Protein AF-A0A520AB63-F1 (afdb_monomer_lite)

Secondary structure (DSSP, 8-state):
-------------------PPP-HHHHHHHHHHHHHHHHHHH-SGGG-TT-TTHHHHHHHHHHHHHHHTTT--SHHHHHHHHHHHHHTT--TT-----SSPPPP---------

Sequence (113 aa):
MNPSLLAIPAAVLLIGATNVPRDWAATLRMDAKAYHNQIADNHPGPYNKLDPGFARRNDAGLALALRRAATAGDYPGYLWAMRGYVASFNDGHVALDLDQPAPLPIRWPGFLT

Radius of gyration: 23.82 Å; chains: 1; bounding box: 90×32×43 Å

pLDDT: mean 87.65, std 16.08, range [39.66, 98.88]

Structure (mmCIF, N/CA/C/O backbone):
data_AF-A0A520AB63-F1
#
_entry.id   AF-A0A520AB63-F1
#
loop_
_atom_site.group_PDB
_atom_site.id
_atom_site.type_symbol
_atom_site.label_atom_id
_atom_site.label_alt_id
_atom_site.label_comp_id
_atom_site.label_asym_id
_atom_site.label_entity_id
_atom_site.label_seq_id
_atom_site.pdbx_PDB_ins_code
_atom_site.Cartn_x
_atom_site.Cartn_y
_atom_site.Cartn_z
_atom_site.occupancy
_atom_site.B_iso_or_equiv
_atom_site.auth_seq_id
_atom_site.auth_comp_id
_atom_site.auth_asym_id
_atom_site.auth_atom_id
_atom_site.pdbx_PDB_model_num
ATOM 1 N N . MET A 1 1 ? -75.582 -9.028 -0.989 1.00 39.66 1 MET A N 1
ATOM 2 C CA . MET A 1 1 ? -74.287 -9.740 -1.007 1.00 39.66 1 MET A CA 1
ATOM 3 C C . MET A 1 1 ? -73.253 -8.802 -0.402 1.00 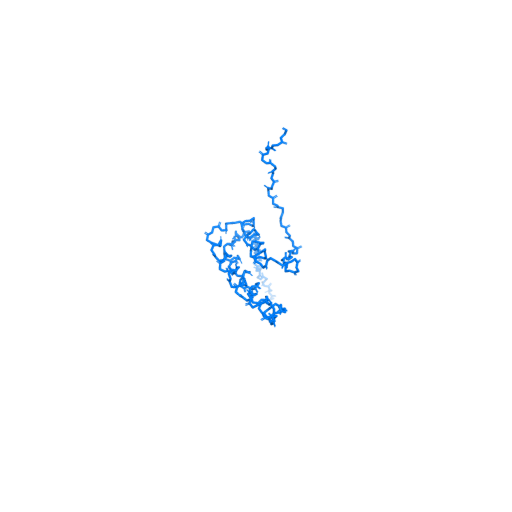39.66 1 MET A C 1
ATOM 5 O O . MET A 1 1 ? -73.038 -7.737 -0.959 1.00 39.66 1 MET A O 1
ATOM 9 N N . ASN A 1 2 ? -72.732 -9.136 0.781 1.00 43.19 2 ASN A N 1
ATOM 10 C CA . ASN A 1 2 ? -71.743 -8.343 1.521 1.00 43.19 2 ASN A CA 1
ATOM 11 C C . ASN A 1 2 ? -70.333 -8.714 1.037 1.00 43.19 2 ASN A C 1
ATOM 13 O O . ASN A 1 2 ? -70.015 -9.904 1.090 1.00 43.19 2 ASN A O 1
ATOM 17 N N . PRO A 1 3 ? -69.466 -7.773 0.627 1.00 53.44 3 PRO A N 1
ATOM 18 C CA . PRO A 1 3 ? -68.053 -8.067 0.505 1.00 53.44 3 PRO A CA 1
ATOM 19 C C . PRO A 1 3 ? -67.395 -7.815 1.866 1.00 53.44 3 PRO A C 1
ATOM 21 O O . PRO A 1 3 ? -67.250 -6.679 2.312 1.00 53.44 3 PRO A O 1
ATOM 24 N N . SER A 1 4 ? -67.024 -8.893 2.551 1.00 51.59 4 SER A N 1
ATOM 25 C CA . SER A 1 4 ? -66.140 -8.823 3.712 1.00 51.59 4 SER A CA 1
ATOM 26 C C . SER A 1 4 ? -64.747 -8.386 3.249 1.00 51.59 4 SER A C 1
ATOM 28 O O . SER A 1 4 ? -64.082 -9.109 2.510 1.00 51.59 4 SER A O 1
ATOM 30 N N . LEU A 1 5 ? -64.309 -7.199 3.671 1.00 50.66 5 LEU A N 1
ATOM 31 C CA . LEU A 1 5 ? -62.945 -6.712 3.476 1.00 50.66 5 LEU A CA 1
ATOM 32 C C . LEU A 1 5 ? -62.015 -7.411 4.478 1.00 50.66 5 LEU A C 1
ATOM 34 O O . LEU A 1 5 ? -62.083 -7.167 5.681 1.00 50.66 5 LEU A O 1
ATOM 38 N N . LEU A 1 6 ? -61.147 -8.290 3.978 1.00 52.72 6 LEU A N 1
ATOM 39 C CA . LEU A 1 6 ? -60.008 -8.824 4.722 1.00 52.72 6 LEU A CA 1
ATOM 40 C C . LEU A 1 6 ? -58.950 -7.722 4.849 1.00 52.72 6 LEU A C 1
ATOM 42 O O . LEU A 1 6 ? -58.295 -7.360 3.873 1.00 52.72 6 LEU A O 1
ATOM 46 N N . ALA A 1 7 ? -58.789 -7.182 6.055 1.00 53.72 7 ALA A N 1
ATOM 47 C CA . ALA A 1 7 ? -57.667 -6.319 6.394 1.00 53.72 7 ALA A CA 1
ATOM 48 C C . ALA A 1 7 ? -56.395 -7.174 6.521 1.00 53.72 7 ALA A C 1
ATOM 50 O O . ALA A 1 7 ? -56.278 -7.999 7.425 1.00 53.72 7 ALA A O 1
ATOM 51 N N . ILE A 1 8 ? -55.445 -6.982 5.607 1.00 57.09 8 ILE A N 1
ATOM 52 C CA . ILE A 1 8 ? -54.089 -7.528 5.720 1.00 57.09 8 ILE A CA 1
ATOM 53 C C . ILE A 1 8 ? -53.302 -6.578 6.634 1.00 57.09 8 ILE A C 1
ATOM 55 O O . ILE A 1 8 ? -53.213 -5.391 6.313 1.00 57.09 8 ILE A O 1
ATOM 59 N N . PRO A 1 9 ? -52.724 -7.033 7.760 1.00 55.50 9 PRO A N 1
ATOM 60 C CA . PRO A 1 9 ? -51.871 -6.173 8.560 1.00 55.50 9 PRO A CA 1
ATOM 61 C C . PRO A 1 9 ? -50.563 -5.945 7.795 1.00 55.50 9 PRO A C 1
ATOM 63 O O . PRO A 1 9 ? -49.833 -6.886 7.482 1.00 55.50 9 PRO A O 1
ATOM 66 N N . ALA A 1 10 ? -50.270 -4.686 7.475 1.00 55.91 10 ALA A N 1
ATOM 67 C CA . ALA A 1 10 ? -48.970 -4.291 6.959 1.00 55.91 10 ALA A CA 1
ATOM 68 C C . ALA A 1 10 ? -47.923 -4.492 8.065 1.00 55.91 10 ALA A C 1
ATOM 70 O O . ALA A 1 10 ? -47.835 -3.706 9.008 1.00 55.91 10 ALA A O 1
ATOM 71 N N . ALA A 1 11 ? -47.140 -5.566 7.967 1.00 57.62 11 ALA A N 1
ATOM 72 C CA . ALA A 1 11 ? -45.946 -5.739 8.778 1.00 57.62 11 ALA A CA 1
ATOM 73 C C . ALA A 1 11 ? -44.909 -4.699 8.331 1.00 57.62 11 ALA A C 1
ATOM 75 O O . ALA A 1 11 ? -44.335 -4.793 7.246 1.00 57.62 11 ALA A O 1
ATOM 76 N N . VAL A 1 12 ? -44.698 -3.678 9.157 1.00 59.75 12 VAL A N 1
ATOM 77 C CA . VAL A 1 12 ? -43.640 -2.689 8.952 1.00 59.75 12 VAL A CA 1
ATOM 78 C C . VAL A 1 12 ? -42.306 -3.378 9.239 1.00 59.75 12 VAL A C 1
ATOM 80 O O . VAL A 1 12 ? -41.949 -3.611 10.392 1.00 59.75 12 VAL A O 1
ATOM 83 N N . LEU A 1 13 ? -41.567 -3.734 8.188 1.00 57.00 13 LEU A N 1
ATOM 84 C CA . LEU A 1 13 ? -40.163 -4.124 8.298 1.00 57.00 13 LEU A CA 1
ATOM 85 C C . LEU A 1 13 ? -39.364 -2.875 8.690 1.00 57.00 13 LEU A C 1
ATOM 87 O O . LEU A 1 13 ? -39.019 -2.057 7.838 1.00 57.00 13 LEU A O 1
ATOM 91 N N . LEU A 1 14 ? -39.067 -2.716 9.983 1.00 55.84 14 LEU A N 1
ATOM 92 C CA . LEU A 1 14 ? -37.983 -1.834 10.409 1.00 55.84 14 LEU A CA 1
ATOM 93 C C . LEU A 1 14 ? -36.674 -2.438 9.892 1.00 55.84 14 LEU A C 1
ATOM 95 O O . LEU A 1 14 ? -36.060 -3.282 10.544 1.00 55.84 14 LEU A O 1
ATOM 99 N N . ILE A 1 15 ? -36.234 -1.993 8.717 1.00 58.44 15 ILE A N 1
ATOM 100 C CA . ILE A 1 15 ? -34.843 -2.143 8.296 1.00 58.44 15 ILE A CA 1
ATOM 101 C C . ILE A 1 15 ? -34.046 -1.149 9.144 1.00 58.44 15 ILE A C 1
ATOM 103 O O . ILE A 1 15 ? -33.741 -0.035 8.725 1.00 58.44 15 ILE A O 1
ATOM 107 N N . GLY A 1 16 ? -33.762 -1.524 10.390 1.00 51.88 16 GLY A N 1
ATOM 108 C CA . GLY A 1 16 ? -32.688 -0.885 11.131 1.00 51.88 16 GLY A CA 1
ATOM 109 C C . GLY A 1 16 ? -31.408 -1.150 10.351 1.00 51.88 16 GLY A C 1
ATOM 110 O O . GLY A 1 16 ? -31.078 -2.309 10.109 1.00 51.88 16 GLY A O 1
ATOM 111 N N . ALA A 1 17 ? -30.712 -0.098 9.919 1.00 60.56 17 ALA A N 1
ATOM 112 C CA . ALA A 1 17 ? -29.364 -0.232 9.393 1.00 60.56 17 ALA A CA 1
ATOM 113 C C . ALA A 1 17 ? -28.503 -0.845 10.504 1.00 60.56 17 ALA A C 1
ATOM 115 O O . ALA A 1 17 ? -28.036 -0.152 11.408 1.00 60.56 17 ALA A O 1
ATOM 116 N N . THR A 1 18 ? -28.350 -2.168 10.494 1.00 52.09 18 THR A N 1
ATOM 117 C CA . THR A 1 18 ? -27.398 -2.845 11.361 1.00 52.09 18 THR A CA 1
ATOM 118 C C . THR A 1 18 ? -26.035 -2.329 10.948 1.00 52.09 18 THR A C 1
ATOM 120 O O . THR A 1 18 ? -25.570 -2.614 9.844 1.00 52.09 18 THR A O 1
ATOM 123 N N . ASN A 1 19 ? -25.422 -1.525 11.812 1.00 64.19 19 ASN A N 1
ATOM 124 C CA . ASN A 1 19 ? -24.064 -1.041 11.643 1.00 64.19 19 ASN A CA 1
ATOM 125 C C . ASN A 1 19 ? -23.126 -2.234 11.885 1.00 64.19 19 ASN A C 1
ATOM 127 O O . ASN A 1 19 ? -22.547 -2.375 12.961 1.00 64.19 19 ASN A O 1
ATOM 131 N N . VAL A 1 20 ? -23.099 -3.174 10.933 1.00 70.38 20 VAL A N 1
ATOM 132 C CA . VAL A 1 20 ? -22.248 -4.361 10.992 1.00 70.38 20 VAL A CA 1
ATOM 133 C C . VAL A 1 20 ? -20.810 -3.854 11.052 1.00 70.38 20 VAL A C 1
ATOM 135 O O . VAL A 1 20 ? -20.395 -3.136 10.137 1.00 70.38 20 VAL A O 1
ATOM 138 N N . PRO A 1 21 ? -20.051 -4.178 12.114 1.00 83.62 21 PRO A N 1
ATOM 139 C CA . PRO A 1 21 ? -18.659 -3.775 12.203 1.00 83.62 21 PRO A CA 1
ATOM 140 C C . PRO A 1 21 ? -17.907 -4.251 10.960 1.00 83.62 21 PRO A C 1
ATOM 142 O O . PRO A 1 21 ? -17.974 -5.426 10.597 1.00 83.62 21 PRO A O 1
ATOM 145 N N . ARG A 1 22 ? -17.216 -3.333 10.280 1.00 91.06 22 ARG A N 1
ATOM 146 C CA . ARG A 1 22 ? -16.422 -3.687 9.103 1.00 91.06 22 ARG A CA 1
ATOM 147 C C . ARG A 1 22 ? -15.248 -4.569 9.524 1.00 91.06 22 ARG A C 1
ATOM 149 O O . ARG A 1 22 ? -14.491 -4.203 10.419 1.00 91.06 22 ARG A O 1
ATOM 156 N N . ASP A 1 23 ? -15.058 -5.678 8.818 1.00 96.12 23 ASP A N 1
ATOM 157 C CA . ASP A 1 23 ? -13.848 -6.491 8.923 1.00 96.12 23 ASP A CA 1
ATOM 158 C C . ASP A 1 23 ? -12.705 -5.829 8.139 1.00 96.12 23 ASP A C 1
ATOM 160 O O . ASP A 1 23 ? -12.518 -6.051 6.940 1.00 96.12 23 ASP A O 1
ATOM 164 N N . TRP A 1 24 ? -11.937 -4.988 8.829 1.00 97.06 24 TRP A N 1
ATOM 165 C CA . TRP A 1 24 ? -10.814 -4.260 8.238 1.00 97.06 24 TRP A CA 1
ATOM 166 C C . TRP A 1 24 ? -9.671 -5.162 7.776 1.00 97.06 24 TRP A C 1
ATOM 168 O O . TRP A 1 24 ? -8.979 -4.819 6.815 1.00 97.06 24 TRP A O 1
ATOM 178 N N . ALA A 1 25 ? -9.496 -6.333 8.389 1.00 98.19 25 ALA A N 1
ATOM 179 C CA . ALA A 1 25 ? -8.505 -7.303 7.952 1.00 98.19 25 ALA A CA 1
ATOM 180 C C . ALA A 1 25 ? -8.903 -7.910 6.601 1.00 98.19 25 ALA A C 1
ATOM 182 O O . ALA A 1 25 ? -8.073 -8.009 5.693 1.00 98.19 25 ALA A O 1
ATOM 183 N N . ALA A 1 26 ? -10.168 -8.306 6.439 1.00 98.31 26 ALA A N 1
ATOM 184 C CA . ALA A 1 26 ? -10.685 -8.789 5.160 1.00 98.31 26 ALA A CA 1
ATOM 185 C C . ALA A 1 26 ? -10.659 -7.693 4.085 1.00 98.31 26 ALA A C 1
ATOM 187 O O . ALA A 1 26 ? -10.166 -7.953 2.984 1.00 98.31 26 ALA A O 1
ATOM 188 N N . THR A 1 27 ? -11.093 -6.471 4.418 1.00 97.38 27 THR A N 1
ATOM 189 C CA . THR A 1 27 ? -11.015 -5.311 3.513 1.00 97.38 27 THR A CA 1
ATOM 190 C C . THR A 1 27 ? -9.581 -5.071 3.040 1.00 97.38 27 THR A C 1
ATOM 192 O O . THR A 1 27 ? -9.343 -5.021 1.838 1.00 97.38 27 THR A O 1
ATOM 195 N N . LEU A 1 28 ? -8.598 -5.043 3.949 1.00 98.56 28 LEU A N 1
ATOM 196 C CA . LEU A 1 28 ? -7.192 -4.853 3.578 1.00 98.56 2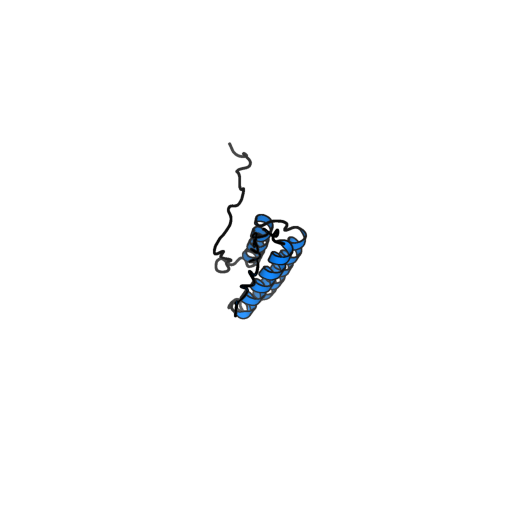8 LEU A CA 1
ATOM 197 C C . LEU A 1 28 ? -6.683 -5.936 2.619 1.00 98.56 28 LEU A C 1
ATOM 199 O O . LEU A 1 28 ? -5.987 -5.627 1.656 1.00 98.56 28 LEU A O 1
ATOM 203 N N . ARG A 1 29 ? -7.016 -7.212 2.856 1.00 98.88 29 ARG A N 1
ATOM 204 C CA . ARG A 1 29 ? -6.591 -8.302 1.958 1.00 98.88 29 ARG A CA 1
ATOM 205 C C . ARG A 1 29 ? -7.192 -8.159 0.565 1.00 98.88 29 ARG A C 1
ATOM 207 O O . ARG A 1 29 ? -6.514 -8.472 -0.411 1.00 98.88 29 ARG A O 1
ATOM 214 N N . MET A 1 30 ? -8.456 -7.758 0.485 1.00 98.62 30 MET A N 1
ATOM 215 C CA . MET A 1 30 ? -9.167 -7.575 -0.776 1.00 98.62 30 MET A CA 1
ATOM 216 C C . MET A 1 30 ? -8.588 -6.391 -1.554 1.00 98.62 30 MET A C 1
ATOM 218 O O . MET A 1 30 ? -8.146 -6.569 -2.688 1.00 98.62 30 MET A O 1
ATOM 222 N N . ASP A 1 31 ? -8.501 -5.225 -0.919 1.00 98.31 31 ASP A N 1
ATOM 223 C CA . ASP A 1 31 ? -8.081 -3.988 -1.579 1.00 98.31 31 ASP A CA 1
ATOM 224 C C . ASP A 1 31 ? -6.595 -4.019 -1.950 1.00 98.31 31 ASP A C 1
ATOM 226 O O . ASP A 1 31 ? -6.229 -3.572 -3.033 1.00 98.31 31 ASP A O 1
ATOM 230 N N . ALA A 1 32 ? -5.731 -4.633 -1.131 1.00 98.75 32 ALA A N 1
ATOM 231 C CA . ALA A 1 32 ? -4.322 -4.810 -1.487 1.00 98.75 32 ALA A CA 1
ATOM 232 C C . ALA A 1 32 ? -4.143 -5.701 -2.726 1.00 98.75 32 ALA A C 1
ATOM 234 O O . ALA A 1 32 ? -3.300 -5.414 -3.573 1.00 98.75 32 ALA A O 1
ATOM 235 N N . LYS A 1 33 ? -4.942 -6.769 -2.864 1.00 98.88 33 LYS A N 1
ATOM 236 C CA . LYS A 1 33 ? -4.925 -7.618 -4.068 1.00 98.88 33 LYS A CA 1
ATOM 237 C C . LYS A 1 33 ? -5.468 -6.874 -5.284 1.00 98.88 33 LYS A C 1
ATOM 239 O O . LYS A 1 33 ? -4.900 -6.991 -6.365 1.00 98.88 33 LYS A O 1
ATOM 244 N N . ALA A 1 34 ? -6.542 -6.107 -5.112 1.00 98.62 34 ALA A N 1
ATOM 245 C CA . ALA A 1 34 ? -7.088 -5.286 -6.185 1.00 98.62 34 ALA A CA 1
ATOM 246 C C . ALA A 1 34 ? -6.055 -4.254 -6.660 1.00 98.62 34 ALA A C 1
ATOM 248 O O . ALA A 1 34 ? -5.786 -4.171 -7.855 1.00 98.62 34 ALA A O 1
ATOM 249 N N . TYR A 1 35 ? -5.410 -3.547 -5.730 1.00 98.44 35 TYR A N 1
ATOM 250 C CA . TYR A 1 35 ? -4.349 -2.588 -6.025 1.00 98.44 35 TYR A CA 1
ATOM 251 C C . TYR A 1 35 ? -3.165 -3.237 -6.750 1.00 98.44 35 TYR A C 1
ATOM 253 O O . TYR A 1 35 ? -2.728 -2.733 -7.782 1.00 98.44 35 TYR A O 1
ATOM 261 N N . HIS A 1 36 ? -2.696 -4.392 -6.264 1.00 98.69 36 HIS A N 1
ATOM 262 C CA . HIS A 1 36 ? -1.634 -5.167 -6.906 1.00 98.69 36 HIS A CA 1
ATOM 263 C C . HIS A 1 36 ? -1.931 -5.437 -8.383 1.00 98.69 36 HIS A C 1
ATOM 265 O O . HIS A 1 36 ? -1.079 -5.203 -9.243 1.00 98.69 36 HIS A O 1
ATOM 271 N N . ASN A 1 37 ? -3.143 -5.913 -8.669 1.00 98.56 37 ASN A N 1
ATOM 272 C CA . ASN A 1 37 ? -3.562 -6.243 -10.025 1.00 98.56 37 ASN A CA 1
ATOM 273 C C . ASN A 1 37 ? -3.700 -4.981 -10.882 1.00 98.56 37 ASN A C 1
ATOM 275 O O . ASN A 1 37 ? -3.180 -4.947 -11.987 1.00 98.56 37 ASN A O 1
ATOM 279 N N . GLN A 1 38 ? -4.290 -3.905 -10.349 1.00 97.75 38 GLN A N 1
ATOM 280 C CA . GLN A 1 38 ? -4.384 -2.628 -11.066 1.00 97.75 38 GLN A CA 1
ATOM 281 C C . GLN A 1 38 ? -3.008 -2.071 -11.450 1.00 97.75 38 GLN A C 1
ATOM 283 O O . GLN A 1 38 ? -2.842 -1.576 -12.563 1.00 97.75 38 GLN A O 1
ATOM 288 N N . ILE A 1 39 ? -2.010 -2.184 -10.569 1.00 97.50 39 ILE A N 1
ATOM 289 C CA . ILE A 1 39 ? -0.635 -1.788 -10.886 1.00 97.50 39 ILE A CA 1
ATOM 290 C C . ILE A 1 39 ? -0.027 -2.699 -11.957 1.00 97.50 39 ILE A C 1
ATOM 292 O O . ILE A 1 39 ? 0.596 -2.199 -12.890 1.00 97.50 39 ILE A O 1
ATOM 296 N N . ALA A 1 40 ? -0.198 -4.017 -11.845 1.00 97.31 40 ALA A N 1
ATOM 297 C CA . ALA A 1 40 ? 0.349 -4.961 -12.818 1.00 97.31 40 ALA A CA 1
ATOM 298 C C . ALA A 1 40 ? -0.251 -4.768 -14.223 1.00 97.31 40 ALA A C 1
ATOM 300 O O . ALA A 1 40 ? 0.481 -4.837 -15.211 1.00 97.31 40 ALA A O 1
ATOM 301 N N . ASP A 1 41 ? -1.553 -4.490 -14.293 1.00 97.44 41 ASP A N 1
ATOM 302 C CA . ASP A 1 41 ? -2.302 -4.416 -15.546 1.00 97.44 41 ASP A CA 1
ATOM 303 C C . ASP A 1 41 ? -2.171 -3.047 -16.228 1.00 97.44 41 ASP A C 1
ATOM 305 O O . ASP A 1 41 ? -2.132 -2.974 -17.457 1.00 97.44 41 ASP A O 1
ATOM 309 N N . ASN A 1 42 ? -2.086 -1.959 -15.450 1.00 95.56 42 ASN A N 1
ATOM 310 C CA . ASN A 1 42 ? -2.224 -0.599 -15.986 1.00 95.56 42 ASN A CA 1
ATOM 311 C C . ASN A 1 42 ? -0.989 0.293 -15.805 1.00 95.56 42 ASN A C 1
ATOM 313 O O . ASN A 1 42 ? -0.883 1.323 -16.473 1.00 95.56 42 ASN A O 1
ATOM 317 N N . HIS A 1 43 ? -0.051 -0.050 -14.917 1.00 95.12 43 HIS A N 1
ATOM 318 C CA . HIS A 1 43 ? 1.136 0.779 -14.711 1.00 95.12 43 HIS A CA 1
ATOM 319 C C . HIS A 1 43 ? 2.202 0.485 -15.785 1.00 95.12 43 HIS A C 1
ATOM 321 O O . HIS A 1 43 ? 2.430 -0.678 -16.110 1.00 95.12 43 HIS A O 1
ATOM 327 N N . PRO A 1 44 ? 2.933 1.486 -16.317 1.00 95.00 44 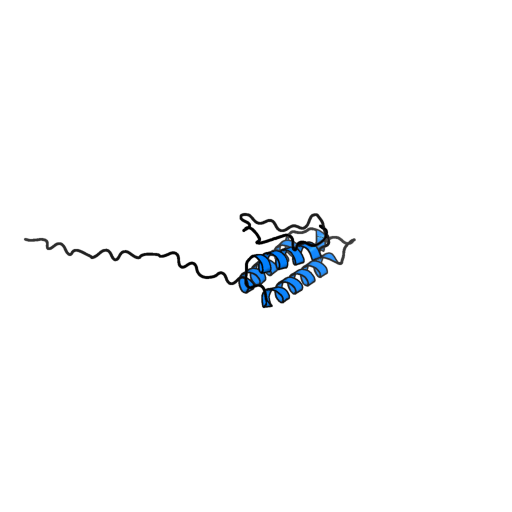PRO A N 1
ATOM 328 C CA . PRO A 1 44 ? 3.999 1.246 -17.301 1.00 95.00 44 PRO A CA 1
ATOM 329 C C . PRO A 1 44 ? 5.268 0.616 -16.698 1.00 95.00 44 PRO A C 1
ATOM 331 O O . PRO A 1 44 ? 6.094 0.053 -17.416 1.00 95.00 44 PRO A O 1
ATOM 334 N N . GLY A 1 45 ? 5.427 0.705 -15.375 1.00 94.19 45 GLY A N 1
ATOM 335 C CA . GLY A 1 45 ? 6.600 0.245 -14.621 1.00 94.19 45 GLY A CA 1
ATOM 336 C C . GLY A 1 45 ? 7.088 -1.180 -14.937 1.00 94.19 45 GLY A C 1
ATOM 337 O O . GLY A 1 45 ? 8.282 -1.333 -15.186 1.00 94.19 45 GLY A O 1
ATOM 338 N N . PRO A 1 46 ? 6.228 -2.218 -15.003 1.00 94.19 46 PRO A N 1
ATOM 339 C CA . PRO A 1 46 ? 6.641 -3.588 -15.331 1.00 94.19 46 PRO A CA 1
ATOM 340 C C . PRO A 1 46 ? 7.334 -3.744 -16.695 1.00 94.19 46 PRO A C 1
ATOM 342 O O . PRO A 1 46 ? 8.112 -4.678 -16.880 1.00 94.19 46 PRO A O 1
ATOM 345 N N . TYR A 1 47 ? 7.082 -2.840 -17.645 1.00 94.50 47 TYR A N 1
ATOM 346 C CA . TYR A 1 47 ? 7.673 -2.876 -18.987 1.00 94.50 47 TYR A CA 1
ATOM 347 C C . TYR A 1 47 ? 8.947 -2.024 -19.107 1.00 94.50 47 TYR A C 1
ATOM 349 O O . TYR A 1 47 ? 9.610 -2.032 -20.151 1.00 94.50 47 TYR A O 1
ATOM 357 N N . ASN A 1 48 ? 9.319 -1.290 -18.053 1.00 93.94 48 ASN A N 1
ATOM 358 C CA . ASN A 1 48 ? 10.507 -0.448 -18.045 1.00 93.94 48 ASN A CA 1
ATOM 359 C C . ASN A 1 48 ? 11.787 -1.289 -17.910 1.00 93.94 48 ASN A C 1
ATOM 361 O O . ASN A 1 48 ? 12.156 -1.736 -16.826 1.00 93.94 48 ASN A O 1
ATOM 365 N N . LYS A 1 49 ? 12.535 -1.434 -19.008 1.00 94.62 49 LYS A N 1
ATOM 366 C CA . LYS A 1 49 ? 13.809 -2.178 -19.030 1.00 94.62 49 LYS A CA 1
ATOM 367 C C . LYS A 1 49 ? 14.902 -1.571 -18.141 1.00 94.62 49 LYS A C 1
ATOM 369 O O . LYS A 1 49 ? 15.833 -2.283 -17.777 1.00 94.62 49 LYS A O 1
ATOM 374 N N . LEU A 1 50 ? 14.809 -0.282 -17.806 1.00 95.38 50 LEU A N 1
ATOM 375 C CA . LEU A 1 50 ? 15.749 0.393 -16.903 1.00 95.38 50 LEU A CA 1
ATOM 376 C C . LEU A 1 50 ? 15.416 0.152 -15.425 1.00 95.38 50 LEU A C 1
ATOM 378 O O . LEU A 1 50 ? 16.239 0.440 -14.560 1.00 95.38 50 LEU A O 1
ATOM 382 N N . ASP A 1 51 ? 14.235 -0.398 -15.139 1.00 93.62 51 ASP A N 1
ATOM 383 C CA . ASP A 1 51 ? 13.791 -0.743 -13.795 1.00 93.62 51 ASP A CA 1
ATOM 384 C C . ASP A 1 51 ? 13.172 -2.153 -13.742 1.00 93.62 51 ASP A C 1
ATOM 386 O O . ASP A 1 51 ? 11.970 -2.324 -13.522 1.00 93.62 51 ASP A O 1
ATOM 390 N N . PRO A 1 52 ? 13.992 -3.211 -13.870 1.00 94.00 52 PRO A N 1
ATOM 391 C CA . PRO A 1 52 ? 13.505 -4.588 -13.773 1.00 94.00 52 PRO A CA 1
ATOM 392 C C . PRO A 1 52 ? 12.985 -4.948 -12.367 1.00 94.00 52 PRO A C 1
ATOM 394 O O . PRO A 1 52 ? 12.473 -6.046 -12.152 1.00 94.00 52 PRO A O 1
ATOM 397 N N . GLY A 1 53 ? 13.141 -4.060 -11.375 1.00 95.50 53 GLY A N 1
ATOM 398 C CA . GLY A 1 53 ? 12.703 -4.278 -9.999 1.00 95.50 53 GLY A CA 1
ATOM 399 C C . GLY A 1 53 ? 11.236 -3.937 -9.735 1.00 95.50 53 GLY A C 1
ATOM 400 O O . GLY A 1 53 ? 10.746 -4.276 -8.656 1.00 95.50 53 GLY A O 1
ATOM 401 N N . PHE A 1 54 ? 10.541 -3.288 -10.675 1.00 96.38 54 PHE A N 1
ATOM 402 C CA . PHE A 1 54 ? 9.198 -2.754 -10.445 1.00 96.38 54 PHE A CA 1
ATOM 403 C C . PHE A 1 54 ? 8.180 -3.831 -10.036 1.00 96.38 54 PHE A C 1
ATOM 405 O O . PHE A 1 54 ? 7.559 -3.722 -8.979 1.00 96.38 54 PHE A O 1
ATOM 412 N N . ALA A 1 55 ? 8.054 -4.908 -10.820 1.00 96.44 55 ALA A N 1
ATOM 413 C CA . ALA A 1 55 ? 7.108 -5.991 -10.530 1.00 96.44 55 ALA A CA 1
ATOM 414 C C . ALA A 1 55 ? 7.391 -6.651 -9.169 1.00 96.44 55 ALA A C 1
ATOM 416 O O . ALA A 1 55 ? 6.485 -6.847 -8.366 1.00 96.44 55 ALA A O 1
ATOM 417 N N . ARG A 1 56 ? 8.672 -6.864 -8.838 1.00 97.25 56 ARG A N 1
ATOM 418 C CA . ARG A 1 56 ? 9.077 -7.401 -7.531 1.00 97.25 56 ARG A CA 1
ATOM 419 C C . ARG A 1 56 ? 8.677 -6.481 -6.372 1.00 97.25 56 ARG A C 1
ATOM 421 O O . ARG A 1 56 ? 8.346 -6.974 -5.295 1.00 97.25 56 ARG A O 1
ATOM 428 N N . ARG A 1 57 ? 8.728 -5.154 -6.551 1.00 97.81 57 ARG A N 1
ATOM 429 C CA . ARG A 1 57 ? 8.231 -4.202 -5.539 1.00 97.81 57 ARG A CA 1
ATOM 430 C C . ARG A 1 57 ? 6.716 -4.297 -5.382 1.00 97.81 57 ARG A C 1
ATOM 432 O O . ARG A 1 57 ? 6.249 -4.274 -4.246 1.00 97.81 57 ARG A O 1
ATOM 439 N N . ASN A 1 58 ? 5.980 -4.495 -6.476 1.00 98.31 58 ASN A N 1
ATOM 440 C CA . ASN A 1 58 ? 4.541 -4.749 -6.419 1.00 98.31 58 ASN A CA 1
ATOM 441 C C . ASN A 1 58 ? 4.224 -6.000 -5.578 1.00 98.31 58 ASN A C 1
ATOM 443 O O . ASN A 1 58 ? 3.471 -5.908 -4.607 1.00 98.31 58 ASN A O 1
ATOM 447 N N . ASP A 1 59 ? 4.888 -7.126 -5.860 1.00 98.69 59 ASP A N 1
ATOM 448 C CA . ASP A 1 59 ? 4.724 -8.379 -5.104 1.00 98.69 59 ASP A CA 1
ATOM 449 C C . ASP A 1 59 ? 5.071 -8.202 -3.614 1.00 98.69 59 ASP A C 1
ATOM 451 O O . ASP A 1 59 ? 4.343 -8.638 -2.715 1.00 98.69 59 ASP A O 1
ATOM 455 N N . ALA A 1 60 ? 6.198 -7.539 -3.331 1.00 98.56 60 ALA A N 1
ATOM 456 C CA . ALA A 1 60 ? 6.669 -7.308 -1.968 1.00 98.56 60 ALA A CA 1
ATOM 457 C C . ALA A 1 60 ? 5.715 -6.410 -1.169 1.00 98.56 60 ALA A C 1
ATOM 459 O O . ALA A 1 60 ? 5.498 -6.641 0.028 1.00 98.56 60 ALA A O 1
ATOM 460 N N . GLY A 1 61 ? 5.133 -5.409 -1.825 1.00 98.50 61 GLY A N 1
ATOM 461 C CA . GLY A 1 61 ? 4.134 -4.529 -1.245 1.00 98.50 61 GLY A CA 1
ATOM 462 C C . GLY A 1 61 ? 2.828 -5.260 -0.914 1.00 98.50 61 GLY A C 1
ATOM 463 O O . GLY A 1 61 ? 2.338 -5.134 0.214 1.00 98.50 61 GLY A O 1
ATOM 464 N N . LEU A 1 62 ? 2.338 -6.129 -1.809 1.00 98.81 62 LEU A N 1
ATOM 465 C CA . LEU A 1 62 ? 1.194 -7.004 -1.521 1.00 98.81 62 LEU A CA 1
ATOM 466 C C . LEU A 1 62 ? 1.489 -7.903 -0.316 1.00 98.81 62 LEU A C 1
ATOM 468 O O . LEU A 1 62 ? 0.694 -7.974 0.625 1.00 98.81 62 LEU A O 1
ATOM 472 N N . ALA A 1 63 ? 2.655 -8.549 -0.292 1.00 98.81 63 ALA A N 1
ATOM 473 C CA . ALA A 1 63 ? 3.053 -9.397 0.826 1.00 98.81 63 ALA A CA 1
ATOM 474 C C . ALA A 1 63 ? 3.111 -8.618 2.155 1.00 98.81 63 ALA A C 1
ATOM 476 O O . ALA A 1 63 ? 2.702 -9.138 3.196 1.00 98.81 63 ALA A O 1
ATOM 477 N N . LEU A 1 64 ? 3.589 -7.368 2.143 1.00 98.56 64 LEU A N 1
ATOM 478 C CA . LEU A 1 64 ? 3.585 -6.496 3.321 1.00 98.56 64 LEU A CA 1
ATOM 479 C C . LEU A 1 64 ? 2.161 -6.191 3.804 1.00 98.56 64 LEU A C 1
ATOM 481 O O . LEU A 1 64 ? 1.897 -6.306 5.004 1.00 98.56 64 LEU A O 1
ATOM 485 N N . ALA A 1 65 ? 1.251 -5.837 2.897 1.00 98.75 65 ALA A N 1
ATOM 486 C CA . ALA A 1 65 ? -0.141 -5.551 3.235 1.00 98.75 65 ALA A CA 1
ATOM 487 C C . ALA A 1 65 ? -0.849 -6.786 3.817 1.00 98.75 65 ALA A C 1
ATOM 489 O O . ALA A 1 65 ? -1.503 -6.689 4.856 1.00 98.75 65 ALA A O 1
ATOM 490 N N . LEU A 1 66 ? -0.641 -7.968 3.225 1.00 98.75 66 LEU A N 1
ATOM 491 C CA . LEU A 1 66 ? -1.207 -9.226 3.724 1.00 98.75 66 LEU A CA 1
ATOM 492 C C . LEU A 1 66 ? -0.690 -9.593 5.120 1.00 98.75 66 LEU A C 1
ATOM 494 O O . LEU A 1 66 ? -1.471 -10.063 5.948 1.00 98.75 66 LEU A O 1
ATOM 498 N N . ARG A 1 67 ? 0.592 -9.338 5.418 1.00 98.62 67 ARG A N 1
ATOM 499 C CA . ARG A 1 67 ? 1.124 -9.501 6.784 1.00 98.62 67 ARG A CA 1
ATOM 500 C C . ARG A 1 67 ? 0.452 -8.541 7.765 1.00 98.62 67 ARG A C 1
ATOM 502 O O . ARG A 1 67 ? 0.074 -8.954 8.855 1.00 98.62 67 ARG A O 1
ATOM 509 N N . ARG A 1 68 ? 0.266 -7.274 7.382 1.00 98.50 68 ARG A N 1
ATOM 510 C CA . ARG A 1 68 ? -0.383 -6.256 8.232 1.00 98.50 68 ARG A CA 1
ATOM 511 C C . ARG A 1 68 ? -1.878 -6.511 8.437 1.00 98.50 68 ARG A C 1
ATOM 513 O O . ARG A 1 68 ? -2.407 -6.165 9.487 1.00 98.50 68 ARG A O 1
ATOM 520 N N . ALA A 1 69 ? -2.542 -7.196 7.509 1.00 98.50 69 ALA A N 1
ATOM 521 C CA . ALA A 1 69 ? -3.924 -7.640 7.689 1.00 98.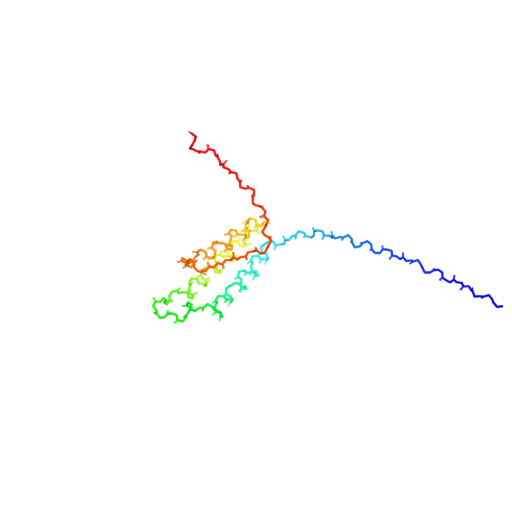50 69 ALA A CA 1
ATOM 522 C C . ALA A 1 69 ? -4.116 -8.618 8.855 1.00 98.50 69 ALA A C 1
ATOM 524 O O . ALA A 1 69 ? -5.244 -8.804 9.294 1.00 98.50 69 ALA A O 1
ATOM 525 N N . ALA A 1 70 ? -3.054 -9.224 9.396 1.00 97.50 70 ALA A N 1
ATOM 526 C CA . ALA A 1 70 ? -3.161 -10.018 10.620 1.00 97.50 70 ALA A CA 1
ATOM 527 C C . ALA A 1 70 ? -3.499 -9.170 11.862 1.00 97.50 70 ALA A C 1
ATOM 529 O O . ALA A 1 70 ? -4.013 -9.712 12.836 1.00 97.50 70 ALA A O 1
ATOM 530 N N . THR A 1 71 ? -3.219 -7.862 11.837 1.00 96.69 71 THR A N 1
ATOM 531 C CA . THR A 1 71 ? -3.390 -6.960 12.989 1.00 96.69 71 THR A CA 1
ATOM 532 C C . THR A 1 71 ? -4.189 -5.690 12.677 1.00 96.69 71 THR A C 1
ATOM 534 O O . THR A 1 71 ? -4.414 -4.879 13.573 1.00 96.69 71 THR A O 1
ATOM 537 N N . ALA A 1 72 ? -4.637 -5.492 11.433 1.00 97.25 72 ALA A N 1
ATOM 538 C CA . ALA A 1 72 ? -5.467 -4.354 11.043 1.00 97.25 72 ALA A CA 1
ATOM 539 C C . ALA A 1 72 ? -6.914 -4.535 11.538 1.00 97.25 72 ALA A C 1
ATOM 541 O O . ALA A 1 72 ? -7.740 -5.142 10.860 1.00 97.25 72 ALA A O 1
ATOM 542 N N . GLY A 1 73 ? -7.203 -4.025 12.738 1.00 96.25 73 GLY A N 1
ATOM 543 C CA . GLY A 1 73 ? -8.531 -4.100 13.360 1.00 96.25 73 GLY A CA 1
ATOM 544 C C . GLY A 1 73 ? -9.445 -2.906 13.069 1.00 96.25 73 GLY A C 1
ATOM 545 O O . GLY A 1 73 ? -10.632 -2.958 13.379 1.00 96.25 73 GLY A O 1
ATOM 546 N N . ASP A 1 74 ? -8.911 -1.832 12.491 1.00 95.25 74 ASP A N 1
ATOM 547 C CA . ASP A 1 74 ? -9.616 -0.569 12.297 1.00 95.25 74 ASP A CA 1
ATOM 548 C C . ASP A 1 74 ? -9.187 0.162 11.011 1.00 95.25 74 ASP A C 1
ATOM 550 O O . ASP A 1 74 ? -8.287 -0.262 10.275 1.00 95.25 74 ASP A O 1
ATOM 554 N N . TYR A 1 75 ? -9.855 1.287 10.736 1.00 94.75 75 TYR A N 1
ATOM 555 C CA . TYR A 1 75 ? -9.560 2.127 9.577 1.00 94.75 75 TYR A CA 1
ATOM 556 C C . TYR A 1 75 ? -8.121 2.681 9.575 1.00 94.75 75 TYR A C 1
ATOM 558 O O . TYR A 1 75 ? -7.464 2.562 8.540 1.00 94.75 75 TYR A O 1
ATOM 566 N N . PRO A 1 76 ? -7.579 3.249 10.676 1.00 95.12 76 PRO A N 1
ATOM 567 C CA . PRO A 1 76 ? -6.174 3.651 10.730 1.00 95.12 76 PRO A CA 1
ATOM 568 C C . PRO A 1 76 ? -5.195 2.527 10.367 1.00 95.12 76 PRO A C 1
ATOM 570 O O . PRO A 1 76 ? -4.271 2.759 9.583 1.00 95.12 76 PRO A O 1
ATOM 573 N N . GLY A 1 77 ? -5.398 1.314 10.892 1.00 96.06 77 GLY A N 1
ATOM 574 C CA . GLY A 1 77 ? -4.564 0.152 10.587 1.00 96.06 77 GLY A CA 1
ATOM 575 C C . GLY A 1 77 ? -4.616 -0.234 9.108 1.00 96.06 77 GLY A C 1
ATOM 576 O O . GLY A 1 77 ? -3.568 -0.418 8.483 1.00 96.06 77 GLY A O 1
ATOM 577 N N . TYR A 1 78 ? -5.819 -0.281 8.530 1.00 97.50 78 TYR A N 1
ATOM 578 C CA . TYR A 1 78 ? -6.027 -0.466 7.090 1.00 97.50 78 TYR A CA 1
ATOM 579 C C . TYR A 1 78 ? -5.294 0.606 6.266 1.00 97.50 78 TYR A C 1
ATOM 581 O O . TYR A 1 78 ? -4.493 0.286 5.383 1.00 97.50 78 TYR A O 1
ATOM 589 N N . LEU A 1 79 ? -5.518 1.882 6.590 1.00 97.06 79 LEU A N 1
ATOM 590 C CA . LEU A 1 79 ? -4.994 3.013 5.832 1.00 97.06 79 LEU A CA 1
ATOM 591 C C . LEU A 1 79 ? -3.464 3.027 5.819 1.00 97.06 79 LEU A C 1
ATOM 593 O O . LEU A 1 79 ? -2.849 3.206 4.767 1.00 97.06 79 LEU A O 1
ATOM 597 N N . TRP A 1 80 ? -2.831 2.819 6.974 1.00 96.25 80 TRP A N 1
ATOM 598 C CA . TRP A 1 80 ? -1.371 2.801 7.066 1.00 96.25 80 TRP A CA 1
ATOM 599 C C . TRP A 1 80 ? -0.749 1.550 6.449 1.00 96.25 80 TRP A C 1
ATOM 601 O O . TRP A 1 80 ? 0.381 1.607 5.948 1.00 96.25 80 TRP A O 1
ATOM 611 N N . ALA A 1 81 ? -1.468 0.426 6.425 1.00 98.25 81 ALA A N 1
ATOM 612 C CA . ALA A 1 81 ? -1.035 -0.741 5.672 1.00 98.25 81 ALA A CA 1
ATOM 613 C C . ALA A 1 81 ? -1.006 -0.452 4.165 1.00 98.25 81 ALA A C 1
ATOM 615 O O . ALA A 1 81 ? 0.035 -0.670 3.543 1.00 98.25 81 AL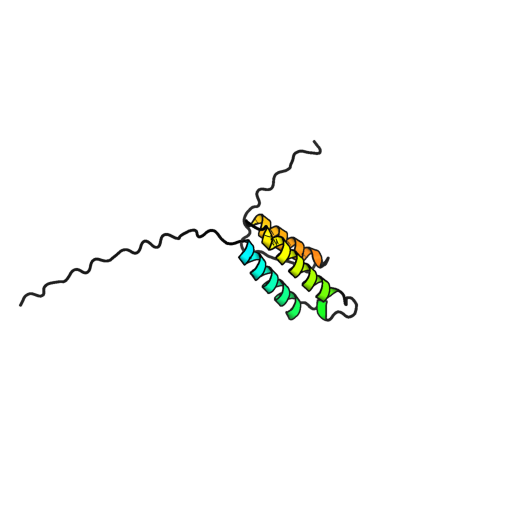A A O 1
ATOM 616 N N . MET A 1 82 ? -2.083 0.118 3.617 1.00 98.56 82 MET A N 1
ATOM 617 C CA . MET A 1 82 ? -2.164 0.483 2.201 1.00 98.56 82 MET A CA 1
ATOM 618 C C . MET A 1 82 ? -1.156 1.575 1.818 1.00 98.56 82 MET A C 1
ATOM 620 O O . MET A 1 82 ? -0.416 1.415 0.852 1.00 98.56 82 MET A O 1
ATOM 624 N N . ARG A 1 83 ? -1.021 2.643 2.614 1.00 97.19 83 ARG A N 1
ATOM 625 C CA . ARG A 1 83 ? -0.003 3.684 2.370 1.00 97.19 83 ARG A CA 1
ATOM 626 C C . ARG A 1 83 ? 1.424 3.140 2.426 1.00 97.19 83 ARG A C 1
ATOM 628 O O . ARG A 1 83 ? 2.274 3.573 1.658 1.00 97.19 83 ARG A O 1
ATOM 635 N N . GLY A 1 84 ? 1.694 2.175 3.307 1.00 97.75 84 GLY A N 1
ATOM 636 C CA . GLY A 1 84 ? 2.989 1.497 3.350 1.00 97.75 84 GLY A CA 1
ATOM 637 C C . GLY A 1 84 ? 3.266 0.630 2.120 1.00 97.75 84 GLY A C 1
ATOM 638 O O . GLY A 1 84 ? 4.415 0.546 1.698 1.00 97.75 84 GLY A O 1
ATOM 639 N N . TYR A 1 85 ? 2.231 0.020 1.531 1.00 98.56 85 TYR A N 1
ATOM 640 C CA . TYR A 1 85 ? 2.345 -0.644 0.233 1.00 98.56 85 TYR A CA 1
ATOM 641 C C . TYR A 1 85 ? 2.701 0.391 -0.845 1.00 98.56 85 TYR A C 1
ATOM 643 O O . TYR A 1 85 ? 3.760 0.275 -1.452 1.00 98.56 85 TYR A O 1
ATOM 651 N N . VAL A 1 86 ? 1.910 1.450 -1.017 1.00 98.12 86 VAL A N 1
ATOM 652 C CA . VAL A 1 86 ? 2.177 2.525 -1.997 1.00 98.12 86 VAL A CA 1
ATOM 653 C C . VAL A 1 86 ? 3.611 3.063 -1.875 1.00 98.12 86 VAL A C 1
ATOM 655 O O . VAL A 1 86 ? 4.356 3.101 -2.850 1.00 98.12 86 VAL A O 1
ATOM 658 N N . ALA A 1 87 ? 4.057 3.373 -0.655 1.00 97.25 87 ALA A N 1
ATOM 659 C CA . ALA A 1 87 ? 5.405 3.882 -0.409 1.00 97.25 87 ALA A CA 1
ATOM 660 C C . ALA A 1 87 ? 6.526 2.893 -0.787 1.00 97.25 87 ALA A C 1
ATOM 662 O O . ALA A 1 87 ? 7.646 3.317 -1.067 1.00 97.25 87 ALA A O 1
ATOM 663 N N . SER A 1 88 ? 6.251 1.583 -0.823 1.00 95.75 88 SER A N 1
ATOM 664 C CA . SER A 1 88 ? 7.256 0.562 -1.157 1.00 95.75 88 SER A CA 1
ATOM 665 C C . SER A 1 88 ? 7.754 0.630 -2.604 1.00 95.75 88 SER A C 1
ATOM 667 O O . SER A 1 88 ? 8.824 0.095 -2.903 1.00 95.75 88 SER A O 1
ATOM 669 N N . PHE A 1 89 ? 7.024 1.319 -3.487 1.00 95.56 89 PHE A N 1
ATOM 670 C CA . PHE A 1 89 ? 7.477 1.597 -4.848 1.00 95.56 89 PHE A CA 1
ATOM 671 C C . PHE A 1 89 ? 8.627 2.604 -4.895 1.00 95.56 89 PHE A C 1
ATOM 673 O O . PHE A 1 89 ? 9.424 2.545 -5.829 1.00 95.56 89 PHE A O 1
ATOM 680 N N . ASN A 1 90 ? 8.745 3.476 -3.882 1.00 92.25 90 ASN A N 1
ATOM 681 C CA . ASN A 1 90 ? 9.658 4.621 -3.890 1.00 92.25 90 ASN A CA 1
ATOM 682 C C . ASN A 1 90 ? 9.505 5.465 -5.175 1.00 92.25 90 ASN A C 1
ATOM 684 O O . ASN A 1 90 ? 10.488 5.846 -5.808 1.00 92.25 90 ASN A O 1
ATOM 688 N N . ASP A 1 91 ? 8.253 5.707 -5.567 1.00 91.00 91 ASP A N 1
ATOM 689 C CA . ASP A 1 91 ? 7.860 6.430 -6.775 1.00 91.00 91 ASP A CA 1
ATOM 690 C C . ASP A 1 91 ? 6.803 7.477 -6.409 1.00 91.00 91 ASP A C 1
ATOM 692 O O . ASP A 1 91 ? 5.753 7.143 -5.863 1.00 91.00 91 ASP A O 1
ATOM 696 N N . GLY A 1 92 ? 7.093 8.747 -6.697 1.00 90.38 92 GLY A N 1
ATOM 697 C CA . GLY A 1 92 ? 6.198 9.868 -6.403 1.00 90.38 92 GLY A CA 1
ATOM 698 C C . GLY A 1 92 ? 4.943 9.923 -7.279 1.00 90.38 92 GLY A C 1
ATOM 699 O O . GLY A 1 92 ? 4.049 10.711 -6.983 1.00 90.38 92 GLY A O 1
ATOM 700 N N . HIS A 1 93 ? 4.865 9.111 -8.335 1.00 91.81 93 HIS A N 1
ATOM 701 C CA . HIS A 1 93 ? 3.707 9.036 -9.230 1.00 91.81 93 HIS A CA 1
ATOM 702 C C . HIS A 1 93 ? 2.772 7.865 -8.904 1.00 91.81 93 HIS A C 1
ATOM 704 O O . HIS A 1 93 ? 1.686 7.772 -9.474 1.00 91.81 93 HIS A O 1
ATOM 710 N N . VAL A 1 94 ? 3.168 6.979 -7.985 1.00 94.44 94 VAL A N 1
ATOM 711 C CA . VAL A 1 94 ? 2.324 5.881 -7.507 1.00 94.44 94 VAL A CA 1
ATOM 712 C C . VAL A 1 94 ? 1.570 6.357 -6.270 1.00 94.44 94 VAL A C 1
ATOM 714 O O . VAL A 1 94 ? 2.170 6.692 -5.249 1.00 94.44 94 VAL A O 1
ATOM 717 N N . ALA A 1 95 ? 0.243 6.384 -6.359 1.00 93.69 95 ALA A N 1
ATOM 718 C CA . ALA A 1 95 ? -0.620 6.911 -5.309 1.00 93.69 95 ALA A CA 1
ATOM 719 C C . ALA A 1 95 ? -1.755 5.944 -4.946 1.00 93.69 95 ALA A C 1
ATOM 721 O O . ALA A 1 95 ? -2.024 4.957 -5.637 1.00 93.69 95 ALA A O 1
ATOM 722 N N . LEU A 1 96 ? -2.403 6.251 -3.824 1.00 94.31 96 LEU A N 1
ATOM 723 C CA . LEU A 1 96 ? -3.699 5.723 -3.421 1.00 94.31 96 LEU A CA 1
ATOM 724 C C . LEU A 1 96 ? -4.547 6.909 -2.984 1.00 94.31 96 LEU A C 1
ATOM 726 O O . LEU A 1 96 ? -4.275 7.509 -1.939 1.00 94.31 96 LEU A O 1
ATOM 730 N N . ASP A 1 97 ? -5.587 7.182 -3.754 1.00 91.38 97 ASP A N 1
ATOM 731 C CA . ASP A 1 97 ? -6.578 8.192 -3.426 1.00 91.38 97 ASP A CA 1
ATOM 732 C C . ASP A 1 97 ? -7.796 7.545 -2.770 1.00 91.38 97 ASP A C 1
ATOM 734 O O . ASP A 1 97 ? -8.149 6.395 -3.039 1.00 91.38 97 ASP A O 1
ATOM 738 N N . LEU A 1 98 ? -8.411 8.280 -1.847 1.00 90.44 98 LEU A N 1
ATOM 739 C CA . LEU A 1 98 ? -9.596 7.848 -1.118 1.00 90.44 98 LEU A CA 1
ATOM 740 C C . LEU A 1 98 ? -10.691 8.879 -1.336 1.00 90.44 98 LEU A C 1
ATOM 742 O O . LEU A 1 98 ? -10.484 10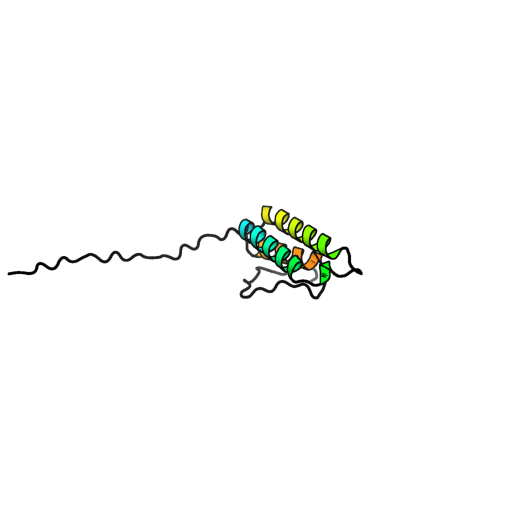.053 -1.036 1.00 90.44 98 LEU A O 1
ATOM 746 N N . ASP A 1 99 ? -11.862 8.427 -1.774 1.00 89.44 99 ASP A N 1
ATOM 747 C CA . ASP A 1 99 ? -12.988 9.325 -2.051 1.00 89.44 99 ASP A CA 1
ATOM 748 C C . ASP A 1 99 ? -13.535 9.982 -0.777 1.00 89.44 99 ASP A C 1
ATOM 750 O O . ASP A 1 99 ? -13.900 11.155 -0.767 1.00 89.44 99 ASP A O 1
ATOM 754 N N . GLN A 1 100 ? -13.606 9.219 0.318 1.00 86.69 100 GLN A N 1
ATOM 755 C CA . GLN A 1 100 ? -14.180 9.666 1.590 1.00 86.69 100 GLN A CA 1
ATOM 756 C C . GLN A 1 100 ? -13.329 9.192 2.775 1.00 86.69 100 GLN A C 1
ATOM 758 O O . GLN A 1 100 ? -13.701 8.246 3.477 1.00 86.69 100 GLN A O 1
ATOM 763 N N . PRO A 1 101 ? -12.155 9.804 3.010 1.00 88.69 101 PRO A N 1
ATOM 764 C CA . PRO A 1 101 ? -11.305 9.418 4.122 1.00 88.69 101 PRO A CA 1
ATOM 765 C C . PRO A 1 101 ? -11.932 9.821 5.462 1.00 88.69 101 PRO A C 1
ATOM 767 O O . PRO A 1 101 ? -12.399 10.946 5.636 1.00 88.69 101 PRO A O 1
ATOM 770 N N . ALA A 1 102 ? -11.883 8.923 6.447 1.00 89.31 102 ALA A N 1
ATOM 771 C CA . ALA A 1 102 ? -12.235 9.268 7.821 1.00 89.31 102 ALA A CA 1
ATOM 772 C C . ALA A 1 102 ? -11.069 9.999 8.526 1.00 89.31 102 ALA A C 1
ATOM 774 O O . ALA A 1 102 ? -9.900 9.709 8.238 1.00 89.31 102 ALA A O 1
ATOM 775 N N . PRO A 1 103 ? -11.348 10.917 9.472 1.00 89.75 103 PRO A N 1
ATOM 776 C CA . PRO A 1 103 ? -10.315 11.542 10.291 1.00 89.75 103 PRO A CA 1
ATOM 777 C C . PRO A 1 103 ? -9.512 10.507 11.085 1.00 89.75 103 PRO A C 1
ATOM 779 O O . PRO A 1 103 ? -10.067 9.555 11.634 1.00 89.75 103 PRO A O 1
ATOM 782 N N . LEU A 1 104 ? -8.200 10.718 11.186 1.00 89.94 104 LEU A N 1
ATOM 783 C CA . LEU A 1 104 ? -7.335 9.923 12.054 1.00 89.94 104 LEU A CA 1
ATOM 784 C C . LEU A 1 104 ? -7.197 10.612 13.421 1.00 89.94 104 LEU A C 1
ATOM 786 O O . LEU A 1 104 ? -7.011 11.829 13.455 1.00 89.94 104 LEU A O 1
ATOM 790 N N . PRO A 1 105 ? -7.214 9.871 14.543 1.00 85.06 105 PRO A N 1
ATOM 791 C CA . PRO A 1 105 ? -7.043 10.431 15.885 1.00 85.06 105 PRO A CA 1
ATOM 792 C C . PRO A 1 105 ? -5.562 10.743 16.180 1.00 85.06 105 PRO A C 1
ATOM 794 O O . PRO A 1 105 ? -4.968 10.219 17.123 1.00 85.06 105 PRO A O 1
ATOM 797 N N . ILE A 1 106 ? -4.930 11.563 15.338 1.00 85.88 106 ILE A N 1
ATOM 798 C CA . ILE A 1 106 ? -3.518 11.939 15.465 1.00 85.88 106 ILE A CA 1
ATOM 799 C C . ILE A 1 106 ? -3.406 13.101 16.452 1.00 85.88 106 ILE A C 1
ATOM 801 O O . ILE A 1 106 ? -4.071 14.123 16.303 1.00 85.88 106 ILE A O 1
ATOM 805 N N . ARG A 1 107 ? -2.524 12.960 17.444 1.00 89.31 107 ARG A N 1
ATOM 806 C CA . ARG A 1 107 ? -2.166 14.019 18.396 1.00 89.31 107 ARG A CA 1
ATOM 807 C C . ARG A 1 107 ? -0.652 14.096 18.543 1.00 89.31 107 ARG A C 1
ATOM 809 O O . ARG A 1 107 ? 0.010 13.059 18.530 1.00 89.31 107 ARG A O 1
ATOM 816 N N . TRP A 1 108 ? -0.112 15.306 18.694 1.00 86.94 108 TRP A N 1
ATOM 817 C CA . TRP A 1 108 ? 1.306 15.484 19.003 1.00 86.94 108 TRP A CA 1
ATOM 818 C C . TRP A 1 108 ? 1.620 14.839 20.365 1.00 86.94 108 TRP A C 1
ATOM 820 O O . TRP A 1 108 ? 0.912 15.115 21.334 1.00 86.94 108 TRP A O 1
ATOM 830 N N . PRO A 1 109 ? 2.650 13.983 20.468 1.00 87.69 109 PRO A N 1
ATOM 831 C CA . PRO A 1 109 ? 3.017 13.318 21.720 1.00 87.69 109 PRO A CA 1
ATOM 832 C C . PRO A 1 109 ? 3.766 14.218 22.719 1.00 87.69 109 PRO A C 1
ATOM 834 O O . PRO A 1 109 ? 4.036 13.769 23.827 1.00 87.69 109 PRO A O 1
ATOM 837 N N . GLY A 1 110 ? 4.088 15.469 22.364 1.00 93.00 110 GLY A N 1
ATOM 838 C CA . GLY A 1 110 ? 4.571 16.472 23.321 1.00 93.00 110 GLY A CA 1
ATOM 839 C C . GLY A 1 110 ? 6.087 16.548 23.537 1.00 93.00 110 GLY A C 1
ATOM 840 O O . GLY A 1 110 ? 6.506 17.236 24.458 1.00 93.00 110 GLY A O 1
ATOM 841 N N . PHE A 1 111 ? 6.922 15.889 22.724 1.00 89.44 111 PHE A N 1
ATOM 842 C CA . PHE A 1 111 ? 8.377 16.124 22.757 1.00 89.44 111 PHE A CA 1
ATOM 843 C C . PHE A 1 111 ? 8.755 17.406 21.969 1.00 89.44 111 PHE A C 1
ATOM 845 O O . PHE A 1 111 ? 7.953 17.870 21.168 1.00 89.44 111 PHE A O 1
ATOM 852 N N . LEU A 1 112 ? 9.944 17.991 22.197 1.00 76.19 112 LEU A N 1
ATOM 853 C CA . LEU A 1 112 ? 10.456 19.244 21.574 1.00 76.19 112 LEU A CA 1
ATOM 854 C C . LEU A 1 112 ? 9.714 20.555 21.925 1.00 76.19 112 LEU A C 1
ATOM 856 O O . LEU A 1 112 ? 9.533 21.402 21.051 1.00 76.19 112 LEU A O 1
ATOM 860 N N . THR A 1 113 ? 9.298 20.733 23.180 1.00 64.50 113 THR A N 1
ATOM 861 C CA . THR A 1 113 ? 8.827 22.037 23.693 1.00 64.50 113 THR A CA 1
ATOM 862 C C . THR A 1 113 ? 9.975 22.933 24.122 1.00 64.50 113 THR A C 1
ATOM 864 O O . THR A 1 113 ? 10.866 22.394 24.821 1.00 64.50 113 THR A O 1
#

Foldseek 3Di:
DDDDDDDDDPDPPPPPVPPPQDLLLVVLLVVLVVLLVCCVPPPCQCVDPVRVCQNVLSVVLSVQSNVLSVPQRDLVSSVVSNVSSQCSNVDPPRDDDDPDDDDDPDDDPDPPD